Protein AF-A0A9N9H9Y6-F1 (afdb_monomer_lite)

Secondary structure (DSSP, 8-state):
-HHHHHHHHHHHHHHHHHHHHHHHHHHHHHHHHHHHHHHH-S---HHHHHHHHHSHHHHHHHHHHHHTS-TTTTTT-HHHHHHHHHHHHHHHHHHHHHHHHHHTT----IIIIIIIHHHHHHHHHS--------

Structure (mmCIF, N/CA/C/O backbone):
data_AF-A0A9N9H9Y6-F1
#
_entry.id   AF-A0A9N9H9Y6-F1
#
loop_
_atom_site.group_PDB
_atom_site.id
_atom_site.type_symbol
_atom_site.label_atom_id
_atom_site.label_alt_id
_atom_site.label_comp_id
_atom_site.label_asym_id
_atom_site.label_entity_id
_atom_site.label_seq_id
_atom_site.pdbx_PDB_ins_code
_atom_site.Cartn_x
_atom_site.Cartn_y
_atom_site.Cartn_z
_atom_site.occupancy
_atom_site.B_iso_or_equiv
_atom_site.auth_seq_id
_atom_site.auth_comp_id
_atom_site.auth_asym_id
_atom_site.auth_atom_id
_atom_site.pdbx_PDB_model_num
ATOM 1 N N . MET A 1 1 ? 25.150 18.036 -30.790 1.00 57.53 1 MET A N 1
ATOM 2 C CA . MET A 1 1 ? 24.977 17.945 -29.322 1.00 57.53 1 MET A CA 1
ATOM 3 C C . MET A 1 1 ? 23.570 18.340 -28.862 1.00 57.53 1 MET A C 1
ATOM 5 O O . MET A 1 1 ? 23.085 17.731 -27.918 1.00 57.53 1 MET A O 1
ATOM 9 N N . ASP A 1 2 ? 22.864 19.251 -29.545 1.00 61.94 2 ASP A N 1
ATOM 10 C CA . ASP A 1 2 ? 21.531 19.717 -29.104 1.00 61.94 2 ASP A CA 1
ATOM 11 C C . ASP A 1 2 ? 20.375 18.704 -29.209 1.00 61.94 2 ASP A C 1
ATOM 13 O O . ASP A 1 2 ? 19.453 18.766 -28.397 1.00 61.94 2 ASP A O 1
ATOM 17 N N . SER A 1 3 ? 20.398 17.757 -30.160 1.00 62.88 3 SER A N 1
ATOM 18 C CA . SER A 1 3 ? 19.321 16.746 -30.287 1.00 62.88 3 SER A CA 1
ATOM 19 C C . SER A 1 3 ? 19.312 15.770 -29.110 1.00 62.88 3 SER A C 1
ATOM 21 O O . SER A 1 3 ? 18.273 15.547 -28.498 1.00 62.88 3 SER A O 1
ATOM 23 N N . VAL A 1 4 ? 20.494 15.276 -28.723 1.00 65.62 4 VAL A N 1
ATOM 24 C CA . VAL A 1 4 ? 20.664 14.325 -27.611 1.00 65.62 4 VAL A CA 1
ATOM 25 C C . VAL A 1 4 ? 20.224 14.947 -26.281 1.00 65.62 4 VAL A C 1
ATOM 27 O O . VAL A 1 4 ? 19.560 14.298 -25.481 1.00 65.62 4 VAL A O 1
ATOM 30 N N . SER A 1 5 ? 20.517 16.23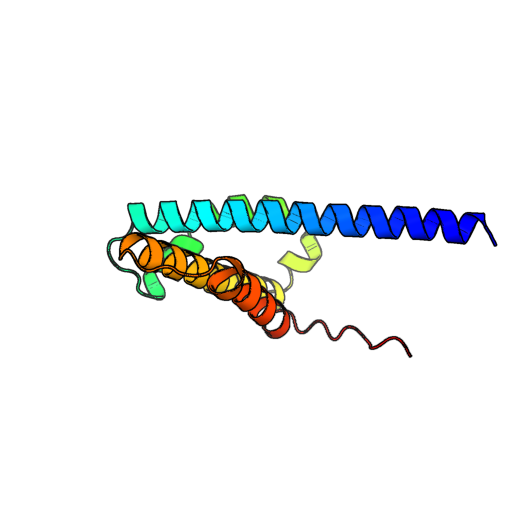5 -26.066 1.00 76.38 5 SER A N 1
ATOM 31 C CA . SER A 1 5 ? 20.074 16.970 -24.873 1.00 76.38 5 SER A CA 1
ATOM 32 C C . SER A 1 5 ? 18.548 17.152 -24.823 1.00 76.38 5 SER A C 1
ATOM 34 O O . SER A 1 5 ? 17.942 17.035 -23.757 1.00 76.38 5 SER A O 1
ATOM 36 N N . LYS A 1 6 ? 17.894 17.392 -25.969 1.00 79.75 6 LYS A N 1
ATOM 37 C CA . LYS A 1 6 ? 16.426 17.497 -26.054 1.00 79.75 6 LYS A CA 1
ATOM 38 C C . LYS A 1 6 ? 15.739 16.151 -25.842 1.00 79.75 6 LYS A C 1
ATOM 40 O O . LYS A 1 6 ? 14.795 16.078 -25.061 1.00 79.75 6 LYS A O 1
ATOM 45 N N . GLU A 1 7 ? 16.226 15.096 -26.487 1.00 79.38 7 GLU A N 1
ATOM 46 C CA . GLU A 1 7 ? 15.707 13.735 -26.311 1.00 79.38 7 GLU A CA 1
ATOM 47 C C . GLU A 1 7 ? 15.846 13.270 -24.861 1.00 79.38 7 GLU A C 1
ATOM 49 O O . GLU A 1 7 ? 14.880 12.771 -24.287 1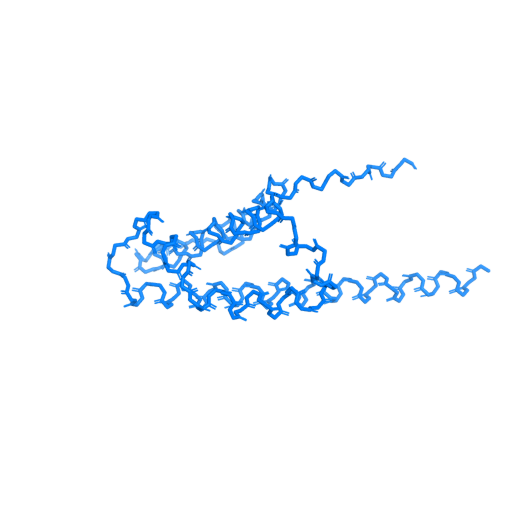.00 79.38 7 GLU A O 1
ATOM 54 N N . PHE A 1 8 ? 16.995 13.526 -24.227 1.00 81.12 8 PHE A N 1
ATOM 55 C CA . PHE A 1 8 ? 17.197 13.213 -22.816 1.00 81.12 8 PHE A CA 1
ATOM 56 C C . PHE A 1 8 ? 16.213 13.957 -21.905 1.00 81.12 8 PHE A C 1
ATOM 58 O O . PHE A 1 8 ? 15.603 13.339 -21.038 1.00 81.12 8 PHE A O 1
ATOM 65 N N . LYS A 1 9 ? 15.992 15.262 -22.120 1.00 82.00 9 LYS A N 1
ATOM 66 C CA . LYS A 1 9 ? 15.009 16.043 -21.344 1.00 82.00 9 LYS A CA 1
ATOM 67 C C . LYS A 1 9 ? 13.587 15.507 -21.500 1.00 82.00 9 LYS A C 1
ATOM 69 O O . LYS A 1 9 ? 12.871 15.399 -20.509 1.00 82.00 9 LYS A O 1
ATOM 74 N N . ILE A 1 10 ? 13.193 15.135 -22.719 1.00 86.50 10 ILE A N 1
ATOM 75 C CA . ILE A 1 10 ? 11.876 14.543 -22.990 1.00 86.50 10 ILE A CA 1
ATOM 76 C C . ILE A 1 10 ? 11.738 13.192 -22.281 1.00 86.50 10 ILE A C 1
ATOM 78 O O . ILE A 1 10 ? 10.702 12.921 -21.681 1.00 86.50 10 ILE A O 1
ATOM 82 N N . LEU A 1 11 ? 12.767 12.343 -22.333 1.00 79.31 11 LEU A N 1
ATOM 83 C CA . LEU A 1 11 ? 12.763 11.047 -21.651 1.00 79.31 11 LEU A CA 1
ATOM 84 C C . LEU A 1 11 ? 12.716 11.205 -20.130 1.00 79.31 11 LEU A C 1
ATOM 86 O O . LEU A 1 11 ? 11.939 10.517 -19.477 1.00 79.31 11 LEU A O 1
ATOM 90 N N . TYR A 1 12 ? 13.495 12.136 -19.580 1.00 74.62 12 TYR A N 1
ATOM 91 C CA . TYR A 1 12 ? 13.492 12.461 -18.157 1.00 74.62 12 TYR A CA 1
ATOM 92 C C . TYR A 1 12 ? 12.113 12.936 -17.690 1.00 74.62 12 TYR A C 1
ATOM 94 O O . TYR A 1 12 ? 11.584 12.416 -16.711 1.00 74.62 12 TYR A O 1
ATOM 102 N N . GLN A 1 13 ? 11.496 13.865 -18.425 1.00 80.31 13 GLN A N 1
ATOM 103 C CA . GLN A 1 13 ? 10.162 14.361 -18.098 1.00 80.31 13 GLN A CA 1
ATOM 104 C C . GLN A 1 13 ? 9.110 13.247 -18.173 1.00 80.31 13 GLN A C 1
ATOM 106 O O . GLN A 1 13 ? 8.334 13.078 -17.238 1.00 80.31 13 GLN A O 1
ATOM 111 N N . LYS A 1 14 ? 9.132 12.428 -19.231 1.00 77.81 14 LYS A N 1
ATOM 112 C CA . LYS A 1 14 ? 8.227 11.275 -19.361 1.00 77.81 14 LYS A CA 1
ATOM 113 C C . LYS A 1 14 ? 8.409 10.259 -18.235 1.00 77.81 14 LYS A C 1
ATOM 115 O O . LYS A 1 14 ? 7.426 9.698 -17.762 1.00 77.81 14 LYS A O 1
ATOM 120 N N . ALA A 1 15 ? 9.648 10.009 -17.811 1.00 70.12 15 ALA A N 1
ATOM 121 C CA . ALA A 1 15 ? 9.928 9.122 -16.689 1.00 70.12 15 ALA A CA 1
ATOM 122 C C . ALA A 1 15 ? 9.357 9.692 -15.384 1.00 70.12 15 ALA A C 1
ATOM 124 O O . ALA A 1 15 ? 8.688 8.966 -14.655 1.00 70.12 15 ALA A O 1
ATOM 125 N N . HIS A 1 16 ? 9.553 10.988 -15.126 1.00 73.56 16 HIS A N 1
ATOM 126 C CA . HIS A 1 16 ? 8.962 11.673 -13.976 1.00 73.56 16 HIS A CA 1
ATOM 127 C C . HIS A 1 16 ? 7.434 11.584 -13.971 1.00 73.56 16 HIS A C 1
ATOM 129 O O . HIS A 1 16 ? 6.859 11.096 -13.004 1.00 73.56 16 HIS A O 1
ATOM 135 N N . GLU A 1 17 ? 6.786 11.951 -15.078 1.00 76.31 17 GLU A N 1
ATOM 136 C CA . GLU A 1 17 ? 5.329 11.866 -15.220 1.00 76.31 17 GLU A CA 1
ATOM 137 C C . GLU A 1 17 ? 4.819 10.434 -15.004 1.00 76.31 17 GLU A C 1
ATOM 139 O O . GLU A 1 17 ? 3.775 10.222 -14.387 1.00 76.31 17 GLU A O 1
ATOM 144 N N . TYR A 1 18 ? 5.554 9.427 -15.481 1.00 76.81 18 TYR A N 1
ATOM 145 C CA . TYR A 1 18 ? 5.212 8.028 -15.247 1.00 76.81 18 TYR A CA 1
ATOM 146 C C . TYR A 1 18 ? 5.270 7.659 -13.758 1.00 76.81 18 TYR A C 1
ATOM 148 O O . TYR A 1 18 ? 4.324 7.057 -13.244 1.00 76.81 18 TYR A O 1
ATOM 156 N N . PHE A 1 19 ? 6.346 8.029 -13.055 1.00 74.56 19 PHE A N 1
ATOM 157 C CA . PHE A 1 19 ? 6.489 7.747 -11.624 1.00 74.56 19 PHE A CA 1
ATOM 158 C C . PHE A 1 19 ? 5.453 8.491 -10.779 1.00 74.56 19 PHE A C 1
ATOM 160 O O . PHE A 1 19 ? 4.859 7.879 -9.891 1.00 74.56 19 PHE A O 1
ATOM 167 N N . ASP A 1 20 ? 5.168 9.755 -11.091 1.00 77.19 20 ASP A N 1
ATOM 168 C CA . ASP A 1 20 ? 4.156 10.547 -10.387 1.00 77.19 20 ASP A CA 1
ATOM 169 C C . ASP A 1 20 ? 2.758 9.931 -10.559 1.00 77.19 20 ASP A C 1
ATOM 171 O O . ASP A 1 20 ? 2.019 9.748 -9.587 1.00 77.19 20 ASP A O 1
ATOM 175 N N . ASN A 1 21 ? 2.411 9.520 -11.784 1.00 80.50 21 ASN A N 1
ATOM 176 C CA . ASN A 1 21 ? 1.146 8.839 -12.069 1.00 80.50 21 ASN A CA 1
ATOM 177 C C . ASN A 1 21 ? 1.045 7.484 -11.359 1.00 80.50 21 ASN A C 1
ATOM 179 O O . ASN A 1 21 ? -0.015 7.134 -10.826 1.00 80.50 21 ASN A O 1
ATOM 183 N N . PHE A 1 22 ? 2.141 6.723 -11.327 1.00 79.25 22 PHE A N 1
ATOM 184 C CA . PHE A 1 22 ? 2.208 5.469 -10.586 1.00 79.25 22 PHE A CA 1
ATOM 185 C C . PHE A 1 22 ? 1.982 5.707 -9.090 1.00 79.25 22 PHE A C 1
ATOM 187 O O . PHE A 1 22 ? 1.109 5.069 -8.501 1.00 79.25 22 PHE A O 1
ATOM 194 N N . GLN A 1 23 ? 2.702 6.658 -8.490 1.00 80.44 23 GLN A N 1
ATOM 195 C CA . GLN A 1 23 ? 2.596 6.977 -7.068 1.00 80.44 23 GLN A CA 1
ATOM 196 C C . GLN A 1 23 ? 1.185 7.448 -6.702 1.00 80.44 23 GLN A C 1
ATOM 198 O O . GLN A 1 23 ? 0.615 6.992 -5.709 1.00 80.44 23 GLN A O 1
ATOM 203 N N . TYR A 1 24 ? 0.591 8.322 -7.518 1.00 84.31 24 TYR A N 1
ATOM 204 C CA . TYR A 1 24 ? -0.785 8.776 -7.336 1.00 84.31 24 TYR A CA 1
ATOM 205 C C . TYR A 1 24 ? -1.775 7.604 -7.344 1.00 84.31 24 TYR A C 1
ATOM 207 O O . TYR A 1 24 ? -2.602 7.472 -6.437 1.00 84.31 24 TYR A O 1
ATOM 215 N N . THR A 1 25 ? -1.670 6.728 -8.346 1.00 83.31 25 THR A N 1
ATOM 216 C CA . THR A 1 25 ? -2.582 5.586 -8.501 1.00 83.31 25 THR A CA 1
ATOM 217 C C . THR A 1 25 ? -2.409 4.588 -7.356 1.00 83.31 25 THR A C 1
ATOM 219 O O . THR A 1 25 ? -3.401 4.176 -6.753 1.00 83.31 25 THR A O 1
ATOM 222 N N . PHE A 1 26 ? -1.162 4.283 -6.986 1.00 83.75 26 PHE A N 1
ATOM 223 C CA . PHE A 1 26 ? -0.833 3.406 -5.866 1.00 83.75 26 PHE A CA 1
ATOM 224 C C . PHE A 1 26 ? -1.436 3.916 -4.554 1.00 83.75 26 PHE A C 1
ATOM 226 O O . PHE A 1 26 ? -2.141 3.179 -3.866 1.00 83.75 26 PHE A O 1
ATOM 233 N N . ASN A 1 27 ? -1.229 5.196 -4.230 1.00 86.06 27 ASN A N 1
ATOM 234 C CA . ASN A 1 27 ? -1.746 5.798 -3.001 1.00 86.06 27 ASN A CA 1
ATOM 235 C C . ASN A 1 27 ? -3.282 5.777 -2.945 1.00 86.06 27 ASN A C 1
ATOM 237 O O . ASN A 1 27 ? -3.883 5.470 -1.908 1.00 86.06 27 ASN A O 1
ATOM 241 N N . LYS A 1 28 ? -3.938 6.048 -4.080 1.00 87.75 28 LYS A N 1
ATOM 242 C CA . LYS A 1 28 ? -5.398 5.966 -4.207 1.00 87.75 28 LYS A CA 1
ATOM 243 C C . LYS A 1 28 ? -5.907 4.541 -3.982 1.00 87.75 28 LYS A C 1
ATOM 245 O O . LYS A 1 28 ? -6.908 4.337 -3.286 1.00 87.75 28 LYS A O 1
ATOM 250 N N . ASP A 1 29 ? -5.227 3.553 -4.555 1.00 85.44 29 ASP A N 1
ATOM 251 C CA . ASP A 1 29 ? -5.583 2.150 -4.384 1.00 85.44 29 ASP A CA 1
ATOM 252 C C . ASP A 1 29 ? -5.379 1.673 -2.948 1.00 85.44 29 ASP A C 1
ATOM 254 O O . ASP A 1 29 ? -6.274 1.012 -2.422 1.00 85.44 29 ASP A O 1
ATOM 258 N N . MET A 1 30 ? -4.276 2.056 -2.301 1.00 86.94 30 MET A N 1
ATOM 259 C CA . MET A 1 30 ? -4.016 1.728 -0.897 1.00 86.94 30 MET A CA 1
ATOM 260 C C . MET A 1 30 ? -5.053 2.339 0.038 1.00 86.94 30 MET A C 1
ATOM 262 O O . MET A 1 30 ? -5.591 1.643 0.892 1.00 86.94 30 MET A O 1
ATOM 266 N N . THR A 1 31 ? -5.426 3.600 -0.185 1.00 89.31 31 THR A N 1
ATOM 267 C CA . THR A 1 31 ? -6.513 4.242 0.570 1.00 89.31 31 THR A CA 1
ATOM 268 C C . THR A 1 31 ? -7.829 3.475 0.418 1.00 89.31 31 THR A C 1
ATOM 270 O O . THR A 1 31 ? -8.568 3.297 1.384 1.00 89.31 31 THR A O 1
ATOM 273 N N . THR A 1 32 ? -8.137 3.017 -0.799 1.00 87.69 32 THR A N 1
ATOM 274 C CA . THR A 1 32 ? -9.355 2.238 -1.070 1.00 87.69 32 THR A CA 1
ATOM 275 C C . THR A 1 32 ? -9.314 0.891 -0.350 1.00 87.69 32 THR A C 1
ATOM 277 O O . THR A 1 32 ? -10.276 0.526 0.315 1.00 87.69 32 THR A O 1
ATOM 280 N N . LEU A 1 33 ? -8.185 0.182 -0.432 1.00 85.31 33 LEU A N 1
ATOM 281 C CA . LEU A 1 33 ? -7.991 -1.104 0.239 1.00 85.31 33 LEU A CA 1
ATOM 282 C C . LEU A 1 33 ? -8.075 -0.978 1.760 1.00 85.31 33 LEU A C 1
ATOM 284 O O . LEU A 1 33 ? -8.700 -1.818 2.394 1.00 85.31 33 LEU A O 1
ATOM 288 N N . ALA A 1 34 ? -7.497 0.074 2.338 1.00 87.62 34 ALA A N 1
ATOM 289 C CA . ALA A 1 34 ? -7.549 0.314 3.776 1.00 87.62 34 ALA A CA 1
ATOM 290 C C . ALA A 1 34 ? -8.986 0.564 4.253 1.00 87.62 34 ALA A C 1
ATOM 292 O O . ALA A 1 34 ? -9.410 0.002 5.259 1.00 87.62 34 ALA A O 1
ATOM 293 N N . LYS A 1 35 ? -9.774 1.338 3.496 1.00 88.50 35 LYS A N 1
ATOM 294 C CA . LYS A 1 35 ? -11.207 1.522 3.776 1.00 88.50 35 LYS A CA 1
ATOM 295 C C . LYS A 1 35 ? -11.978 0.206 3.675 1.00 88.50 35 LYS A C 1
ATOM 297 O O . LYS A 1 35 ? -12.741 -0.113 4.580 1.00 88.50 35 LYS A O 1
ATOM 302 N N . ASP A 1 36 ? -11.757 -0.566 2.611 1.00 85.94 36 ASP A N 1
ATOM 303 C CA . ASP A 1 36 ? -12.403 -1.871 2.429 1.00 85.94 36 ASP A CA 1
ATOM 304 C C . ASP A 1 36 ? -12.043 -2.846 3.561 1.00 85.94 36 ASP A C 1
ATOM 306 O O . ASP A 1 36 ? -12.905 -3.595 4.024 1.00 85.94 36 ASP A O 1
ATOM 310 N N . PHE A 1 37 ? -10.786 -2.828 4.017 1.00 84.25 37 PHE A N 1
ATOM 311 C CA . PHE A 1 37 ? -10.308 -3.631 5.139 1.00 84.25 37 PHE A CA 1
ATOM 312 C C . PHE A 1 37 ? -11.037 -3.264 6.433 1.00 84.25 37 PHE A C 1
ATOM 314 O O . PHE A 1 37 ? -11.591 -4.155 7.076 1.00 84.25 37 PHE A O 1
ATOM 321 N N . LEU A 1 38 ? -11.103 -1.968 6.758 1.00 85.62 38 LEU A N 1
ATOM 322 C CA . LEU A 1 38 ? -11.774 -1.445 7.954 1.00 85.62 38 LEU A CA 1
ATOM 323 C C . LEU A 1 38 ? -13.283 -1.725 7.972 1.00 85.62 38 LEU A C 1
ATOM 325 O O . LEU A 1 38 ? -13.863 -1.900 9.037 1.00 85.62 38 LEU A O 1
ATOM 329 N N . VAL A 1 39 ? -13.934 -1.781 6.807 1.00 84.69 39 VAL A N 1
ATOM 330 C CA . VAL A 1 39 ? -15.363 -2.131 6.712 1.00 84.69 39 VAL A CA 1
ATOM 331 C C . VAL A 1 39 ? -15.598 -3.624 6.952 1.00 84.69 39 VAL A C 1
ATOM 333 O O . VAL A 1 39 ? -16.624 -4.004 7.513 1.00 84.69 39 VAL A O 1
ATOM 336 N N . LYS A 1 40 ? -14.684 -4.483 6.491 1.00 80.06 40 LYS A N 1
ATOM 337 C CA . LYS A 1 40 ? -14.868 -5.944 6.484 1.00 80.06 40 LYS A CA 1
ATOM 338 C C . LYS A 1 40 ? -14.320 -6.649 7.719 1.00 80.06 40 LYS A C 1
ATOM 340 O O . LYS A 1 40 ? -14.724 -7.778 7.977 1.00 80.06 40 LYS A O 1
ATOM 345 N N . ASN A 1 41 ? -13.410 -6.016 8.454 1.00 77.19 41 ASN A N 1
ATOM 346 C CA . ASN A 1 41 ? -12.710 -6.633 9.574 1.00 77.19 41 ASN A CA 1
ATOM 347 C C . ASN A 1 41 ? -12.855 -5.770 10.826 1.00 77.19 41 ASN A C 1
ATOM 349 O O . ASN A 1 41 ? -12.551 -4.581 10.807 1.00 77.19 41 ASN A O 1
ATOM 353 N N . CYS A 1 42 ? -13.287 -6.387 11.926 1.00 66.25 42 CYS A N 1
ATOM 354 C CA . CYS A 1 42 ? -13.326 -5.738 13.239 1.00 66.25 42 CYS A CA 1
ATOM 355 C C . CYS A 1 42 ? -11.997 -5.860 14.002 1.00 66.25 42 CYS A C 1
ATOM 357 O O . CYS A 1 42 ? -11.793 -5.138 14.972 1.00 66.25 42 CYS A O 1
ATOM 359 N N . ASP A 1 43 ? -11.111 -6.768 13.579 1.00 75.06 43 ASP A N 1
ATOM 360 C CA . ASP A 1 43 ? -9.798 -7.002 14.183 1.00 75.06 43 ASP A CA 1
ATOM 361 C C . ASP A 1 43 ? -8.681 -6.636 13.195 1.00 75.06 43 ASP A C 1
ATOM 363 O O . ASP A 1 43 ? -8.645 -7.117 12.060 1.00 75.06 43 ASP A O 1
ATOM 367 N N . LEU A 1 44 ? -7.771 -5.783 13.662 1.00 74.00 44 LEU A N 1
ATOM 368 C CA . LEU A 1 44 ? -6.672 -5.185 12.907 1.00 74.00 44 LEU A CA 1
ATOM 369 C C . LEU A 1 44 ? -5.363 -5.976 13.041 1.00 74.00 44 LEU A C 1
ATOM 371 O O . LEU A 1 44 ? -4.296 -5.447 12.740 1.00 74.00 44 LEU A O 1
ATOM 375 N N . SER A 1 45 ? -5.424 -7.216 13.528 1.00 78.94 45 SER A N 1
ATOM 376 C CA . SER A 1 45 ? -4.247 -8.067 13.672 1.00 78.94 45 SER A CA 1
ATOM 377 C C . SER A 1 45 ? -3.501 -8.273 12.347 1.00 78.94 45 SER A C 1
ATOM 379 O O . SER A 1 45 ? -4.097 -8.351 11.268 1.00 78.94 45 SER A O 1
ATOM 381 N N . ASP A 1 46 ? -2.175 -8.419 12.441 1.00 73.56 46 ASP A N 1
ATOM 382 C CA . ASP A 1 46 ? -1.295 -8.656 11.289 1.00 73.56 46 ASP A CA 1
ATOM 383 C C . ASP A 1 46 ? -1.772 -9.835 10.430 1.00 73.56 46 ASP A C 1
ATOM 385 O O . ASP A 1 46 ? -1.774 -9.748 9.204 1.00 73.56 46 ASP A O 1
ATOM 389 N N . ASN A 1 47 ? -2.267 -10.903 11.063 1.00 81.06 47 ASN A N 1
ATOM 390 C CA . ASN A 1 47 ? -2.811 -12.071 10.370 1.00 81.06 47 ASN A CA 1
ATOM 391 C C . ASN A 1 47 ? -4.039 -11.732 9.510 1.00 81.06 47 ASN A C 1
ATOM 393 O O . ASN A 1 47 ? -4.153 -12.244 8.397 1.00 81.06 47 ASN A O 1
ATOM 397 N N . ASN A 1 48 ? -4.945 -10.869 9.981 1.00 80.44 48 ASN A N 1
ATOM 398 C CA . ASN A 1 48 ? -6.123 -10.473 9.203 1.00 80.44 48 ASN A CA 1
ATOM 399 C C . ASN A 1 48 ? -5.737 -9.569 8.033 1.00 80.44 48 ASN A C 1
ATOM 401 O O . ASN A 1 48 ? -6.296 -9.697 6.944 1.00 80.44 48 ASN A O 1
ATOM 405 N N . ILE A 1 49 ? -4.758 -8.682 8.234 1.00 76.69 49 ILE A N 1
ATOM 406 C CA . ILE A 1 49 ? -4.205 -7.844 7.164 1.00 76.69 49 ILE A CA 1
ATOM 407 C C . ILE A 1 49 ? -3.548 -8.729 6.101 1.00 76.69 49 ILE A C 1
ATOM 409 O O . ILE A 1 49 ? -3.827 -8.580 4.911 1.00 76.69 49 ILE A O 1
ATOM 413 N N . GLU A 1 50 ? -2.726 -9.695 6.512 1.00 76.44 50 GLU A N 1
ATOM 414 C CA . GLU A 1 50 ? -2.095 -10.647 5.600 1.00 76.44 50 GLU A CA 1
ATOM 415 C C . GLU A 1 50 ? -3.116 -11.506 4.852 1.00 76.44 50 GLU A C 1
ATOM 417 O O . GLU A 1 50 ? -2.955 -11.705 3.650 1.00 76.44 50 GLU A O 1
ATOM 422 N N . GLN A 1 51 ? -4.180 -11.979 5.509 1.00 78.81 51 GLN A N 1
ATOM 423 C CA . GLN A 1 51 ? -5.256 -12.734 4.859 1.00 78.81 51 GLN A CA 1
ATOM 424 C C . GLN A 1 51 ? -6.047 -11.877 3.865 1.00 78.81 51 GLN A C 1
ATOM 426 O O . GLN A 1 51 ? -6.258 -12.297 2.728 1.00 78.81 51 GLN A O 1
ATOM 431 N N . PHE A 1 52 ? -6.403 -10.647 4.240 1.00 79.25 52 PHE A N 1
ATOM 432 C CA . PHE A 1 52 ? -7.086 -9.704 3.353 1.00 79.25 52 PHE A CA 1
ATOM 433 C C . PHE A 1 52 ? -6.250 -9.370 2.109 1.00 79.25 52 PHE A C 1
ATOM 435 O O . PHE A 1 52 ? -6.780 -9.230 1.005 1.00 79.25 52 PHE A O 1
ATOM 442 N N . ILE A 1 53 ? -4.927 -9.278 2.269 1.00 71.88 53 ILE A N 1
ATOM 443 C CA . ILE A 1 53 ? -3.988 -9.127 1.153 1.00 71.88 53 ILE A CA 1
ATOM 444 C C . ILE A 1 53 ? -3.810 -10.447 0.399 1.00 71.88 53 ILE A C 1
ATOM 446 O O . ILE A 1 53 ? -3.609 -10.438 -0.809 1.00 71.88 53 ILE A O 1
ATOM 450 N N . ALA A 1 54 ? -3.862 -11.603 1.052 1.00 66.81 54 ALA A N 1
ATOM 451 C CA . ALA A 1 54 ? -3.742 -12.891 0.376 1.00 66.81 54 ALA A CA 1
ATOM 452 C C . ALA A 1 54 ? -4.945 -13.185 -0.541 1.00 66.81 54 ALA A C 1
ATOM 454 O O . ALA A 1 54 ? -4.784 -13.892 -1.544 1.00 66.81 54 ALA A O 1
ATOM 455 N N . ASP A 1 55 ? -6.112 -12.610 -0.244 1.00 69.50 55 ASP A N 1
ATOM 456 C CA . ASP A 1 55 ? -7.321 -12.720 -1.056 1.00 69.50 55 ASP A CA 1
ATOM 457 C C . ASP A 1 55 ? -7.170 -12.136 -2.478 1.00 69.50 55 ASP A C 1
ATOM 459 O O . ASP A 1 55 ? -6.288 -11.338 -2.808 1.00 69.50 55 ASP A O 1
ATOM 463 N N . LYS A 1 56 ? -8.086 -12.522 -3.381 1.00 59.00 56 LYS A N 1
ATOM 464 C CA . LYS A 1 56 ? -8.014 -12.184 -4.820 1.00 59.00 56 LYS A CA 1
ATOM 465 C C . LYS A 1 56 ? -8.019 -10.683 -5.142 1.00 59.00 56 LYS A C 1
ATOM 467 O O . LYS A 1 56 ? -7.604 -10.309 -6.241 1.00 59.00 56 LYS A O 1
ATOM 472 N N . VAL A 1 57 ? -8.475 -9.827 -4.224 1.00 58.41 57 VAL A N 1
ATOM 473 C CA . VAL A 1 57 ? -8.550 -8.365 -4.419 1.00 58.41 57 VAL A CA 1
ATOM 474 C C . VAL A 1 57 ? -7.161 -7.784 -4.709 1.00 58.41 57 VAL A C 1
ATOM 476 O O . VAL A 1 57 ? -6.990 -6.972 -5.621 1.00 58.41 57 VAL A O 1
ATOM 479 N N . TRP A 1 58 ? -6.157 -8.277 -3.989 1.00 66.75 58 TRP A N 1
ATOM 480 C CA . TRP A 1 58 ? -4.760 -7.890 -4.119 1.00 66.75 58 TRP A CA 1
ATOM 481 C C . TRP A 1 58 ? -4.131 -8.328 -5.444 1.00 66.75 58 TRP A C 1
ATOM 483 O O . TRP A 1 58 ? -3.551 -7.507 -6.154 1.00 66.75 58 TRP A O 1
ATOM 493 N N . GLN A 1 59 ? -4.291 -9.602 -5.825 1.00 62.34 59 GLN A N 1
ATOM 494 C CA . GLN A 1 59 ? -3.754 -10.111 -7.092 1.00 62.34 59 GLN A CA 1
ATOM 495 C C . GLN A 1 59 ? -4.307 -9.335 -8.293 1.00 62.34 59 GLN A C 1
ATOM 497 O O . GLN A 1 59 ? -3.557 -9.022 -9.217 1.00 62.34 59 GLN A O 1
ATOM 502 N N . LEU A 1 60 ? -5.596 -8.983 -8.269 1.00 64.94 60 LEU A N 1
ATOM 503 C CA . LEU A 1 60 ? -6.242 -8.218 -9.336 1.00 64.94 60 LEU A CA 1
ATOM 504 C C . LEU A 1 60 ? -5.700 -6.792 -9.448 1.00 64.94 60 LEU A C 1
ATOM 506 O O . LEU A 1 60 ? -5.404 -6.351 -10.555 1.00 64.94 60 LEU A O 1
ATOM 510 N N . LYS A 1 61 ? -5.537 -6.066 -8.337 1.00 67.50 61 LYS A N 1
ATOM 511 C CA . LYS A 1 61 ? -4.996 -4.699 -8.389 1.00 67.50 61 LYS A CA 1
ATOM 512 C C . LYS A 1 61 ? -3.508 -4.683 -8.727 1.00 67.50 61 LYS A C 1
ATOM 514 O O . LYS A 1 61 ? -3.097 -3.903 -9.577 1.00 67.50 61 LYS A O 1
ATOM 519 N N . LEU A 1 62 ? -2.720 -5.586 -8.147 1.00 63.91 62 LEU A N 1
ATOM 520 C CA . LEU A 1 62 ? -1.282 -5.656 -8.392 1.00 63.91 62 LEU A CA 1
ATOM 521 C C . LEU A 1 62 ? -0.926 -6.143 -9.797 1.00 63.91 62 LEU A C 1
ATOM 523 O O . LEU A 1 62 ? 0.034 -5.649 -10.382 1.00 63.91 62 LEU A O 1
ATOM 527 N N . SER A 1 63 ? -1.702 -7.079 -10.357 1.00 62.28 63 SER A N 1
ATOM 528 C CA . SER A 1 63 ? -1.505 -7.519 -11.744 1.00 62.28 63 SER A CA 1
ATOM 529 C C . SER A 1 63 ? -1.525 -6.340 -12.716 1.00 62.28 63 SER A C 1
ATOM 531 O O . SER A 1 63 ? -0.663 -6.281 -13.577 1.00 62.28 63 SER A O 1
ATOM 533 N N . LYS A 1 64 ? -2.369 -5.322 -12.494 1.00 66.00 64 LYS A N 1
ATOM 534 C CA . LYS A 1 64 ? -2.389 -4.102 -13.321 1.00 66.00 64 LYS A CA 1
ATOM 535 C C . LYS A 1 64 ? -1.070 -3.328 -13.284 1.00 66.00 64 LYS A C 1
ATOM 537 O O . LYS A 1 64 ? -0.637 -2.820 -14.312 1.00 66.00 64 LYS A O 1
ATOM 542 N N . TYR A 1 65 ? -0.431 -3.251 -12.118 1.00 62.00 65 TYR A N 1
ATOM 543 C CA . TYR A 1 65 ? 0.867 -2.589 -11.958 1.00 62.00 65 TYR A CA 1
ATOM 544 C C . TYR A 1 65 ? 2.019 -3.424 -12.529 1.00 62.00 65 TYR A C 1
ATOM 546 O O . TYR A 1 65 ? 2.987 -2.873 -13.045 1.00 62.00 65 TYR A O 1
ATOM 554 N N . LEU A 1 66 ? 1.913 -4.752 -12.454 1.00 58.38 66 LEU A N 1
ATOM 555 C CA . LEU A 1 66 ? 2.959 -5.681 -12.880 1.00 58.38 66 LEU A CA 1
ATOM 556 C C . LEU A 1 66 ? 2.894 -6.049 -14.366 1.00 58.38 66 LEU A C 1
ATOM 558 O O . LEU A 1 66 ? 3.940 -6.285 -14.970 1.00 58.38 66 LEU A O 1
ATOM 562 N N . ASP A 1 67 ? 1.706 -6.061 -14.973 1.00 55.94 67 ASP A N 1
ATOM 563 C CA . ASP A 1 67 ? 1.499 -6.346 -16.399 1.00 55.94 67 ASP A CA 1
ATOM 564 C C . ASP A 1 67 ? 2.158 -5.280 -17.289 1.00 55.94 67 ASP A C 1
ATOM 566 O O . ASP A 1 67 ? 2.608 -5.589 -18.392 1.00 55.94 67 ASP A O 1
ATOM 570 N N . ALA A 1 68 ? 2.322 -4.053 -16.779 1.00 54.59 68 ALA A N 1
ATOM 571 C CA . ALA A 1 68 ? 3.086 -2.992 -17.437 1.00 54.59 68 ALA A CA 1
ATOM 572 C C . ALA A 1 68 ? 4.600 -3.293 -17.535 1.00 54.59 68 ALA A C 1
ATOM 574 O O . ALA A 1 68 ? 5.297 -2.715 -18.367 1.00 54.59 68 ALA A O 1
ATOM 575 N N . SER A 1 69 ? 5.126 -4.214 -16.718 1.00 52.00 69 SER A N 1
ATOM 576 C CA . SER A 1 69 ? 6.558 -4.511 -16.605 1.00 52.00 69 SER A CA 1
ATOM 577 C C . SER A 1 69 ? 6.851 -5.973 -16.940 1.00 52.00 69 SER A C 1
ATOM 579 O O . SER A 1 69 ? 6.855 -6.796 -16.040 1.00 52.00 69 SER A O 1
ATOM 581 N N . ASN A 1 70 ? 7.077 -6.309 -18.219 1.00 54.16 70 ASN A N 1
ATOM 582 C CA . ASN A 1 70 ? 7.477 -7.630 -18.763 1.00 54.16 70 ASN A CA 1
ATOM 583 C C . ASN A 1 70 ? 7.505 -8.809 -17.742 1.00 54.16 70 ASN A C 1
ATOM 585 O O . ASN A 1 70 ? 8.548 -9.370 -17.382 1.00 54.16 70 ASN A O 1
ATOM 589 N N . PHE A 1 71 ? 6.312 -9.151 -17.245 1.00 55.34 71 PHE A N 1
ATOM 590 C CA . PHE A 1 71 ? 6.060 -9.720 -15.912 1.00 55.34 71 PHE A CA 1
ATOM 591 C C . PHE A 1 71 ? 6.587 -11.143 -15.716 1.00 55.34 71 PHE A C 1
ATOM 593 O O . PHE A 1 71 ? 6.833 -11.595 -14.594 1.00 55.34 71 PHE A O 1
ATOM 600 N N . SER A 1 72 ? 6.811 -11.859 -16.816 1.00 55.66 72 SER A N 1
ATOM 601 C CA . SER A 1 72 ? 7.196 -13.270 -16.803 1.00 55.66 72 SER A CA 1
ATOM 602 C C . SER A 1 72 ? 8.517 -13.541 -16.076 1.00 55.66 72 SER A C 1
ATOM 604 O O . SER A 1 72 ? 8.685 -14.630 -15.532 1.00 55.66 72 SER A O 1
ATOM 606 N N . LYS A 1 73 ? 9.445 -12.574 -16.029 1.00 58.84 73 LYS A N 1
ATOM 607 C CA . LYS A 1 73 ? 10.713 -12.707 -15.291 1.00 58.84 73 LYS A CA 1
ATOM 608 C C . LYS A 1 73 ? 10.549 -12.412 -13.800 1.00 58.84 73 LYS A C 1
ATOM 610 O O . LYS A 1 73 ? 11.094 -13.146 -12.983 1.00 58.84 73 LYS A O 1
ATOM 615 N N . PHE A 1 74 ? 9.753 -11.403 -13.444 1.00 59.97 74 PHE A N 1
ATOM 616 C CA . PHE A 1 74 ? 9.507 -11.030 -12.048 1.00 59.97 74 PHE A CA 1
ATOM 617 C C . PHE A 1 74 ? 8.721 -12.117 -11.303 1.00 59.97 74 PHE A C 1
ATOM 619 O O . PHE A 1 74 ? 9.090 -12.513 -10.202 1.00 59.97 74 PHE A O 1
ATOM 626 N N . LYS A 1 75 ? 7.691 -12.684 -11.948 1.00 58.59 75 LYS A N 1
ATOM 627 C CA . LYS A 1 75 ? 6.854 -13.760 -11.388 1.00 58.59 75 LYS A CA 1
ATOM 628 C C . LYS A 1 75 ? 7.619 -15.063 -11.120 1.00 58.59 75 LYS A C 1
ATOM 630 O O . LYS A 1 75 ? 7.210 -15.843 -10.269 1.00 58.59 75 LYS A O 1
ATOM 635 N N . LYS A 1 76 ? 8.715 -15.308 -11.848 1.00 63.75 76 LYS A N 1
ATOM 636 C CA . LYS A 1 76 ? 9.585 -16.483 -11.656 1.00 63.75 76 LYS A CA 1
ATOM 637 C C . LYS A 1 76 ? 10.502 -16.346 -10.439 1.00 63.75 76 LYS A C 1
ATOM 639 O O . LYS A 1 76 ? 11.030 -17.347 -9.969 1.00 63.75 76 LYS A O 1
ATOM 644 N N . SER A 1 77 ? 10.678 -15.129 -9.926 1.00 67.50 77 SER A N 1
ATOM 645 C CA . SER A 1 77 ? 11.478 -14.858 -8.738 1.00 67.50 77 SER A CA 1
ATOM 646 C C . SER A 1 77 ? 10.596 -14.873 -7.490 1.00 67.50 77 SER A C 1
ATOM 648 O O . SER A 1 77 ? 9.853 -13.930 -7.206 1.00 67.50 77 SER A O 1
ATOM 650 N N . GLN A 1 78 ? 10.686 -15.956 -6.717 1.00 68.00 78 GLN A N 1
ATOM 651 C CA . GLN A 1 78 ? 9.952 -16.090 -5.457 1.00 68.00 78 GLN A CA 1
ATOM 652 C C . GLN A 1 78 ? 10.357 -15.011 -4.439 1.00 68.00 78 GLN A C 1
ATOM 654 O O . GLN A 1 78 ? 9.508 -14.533 -3.688 1.00 68.00 78 GLN A O 1
ATOM 659 N N . SER A 1 79 ? 11.624 -14.585 -4.443 1.00 70.75 79 SER A N 1
ATOM 660 C CA . SER A 1 79 ? 12.116 -13.509 -3.577 1.00 70.75 79 SER A CA 1
ATOM 661 C C . SER A 1 79 ? 11.515 -12.158 -3.957 1.00 70.75 79 SER A C 1
ATOM 663 O O . SER A 1 79 ? 11.018 -11.456 -3.085 1.00 70.75 79 SER A O 1
ATOM 665 N N . SER A 1 80 ? 11.461 -11.823 -5.248 1.00 70.00 80 SER A N 1
ATOM 666 C CA . SER A 1 80 ? 10.879 -10.561 -5.720 1.00 70.00 80 SER A CA 1
ATOM 667 C C . SER A 1 80 ? 9.379 -10.476 -5.429 1.00 70.00 80 SER A C 1
ATOM 669 O O . SER A 1 80 ? 8.892 -9.442 -4.976 1.00 70.00 80 SER A O 1
ATOM 671 N N . LEU A 1 81 ? 8.649 -11.582 -5.608 1.00 72.69 81 LEU A N 1
ATOM 672 C CA . LEU A 1 81 ? 7.244 -11.671 -5.208 1.00 72.69 81 LEU A CA 1
ATOM 673 C C . LEU A 1 81 ? 7.061 -11.521 -3.693 1.00 72.69 81 LEU A C 1
ATOM 675 O O . LEU A 1 81 ? 6.102 -10.883 -3.264 1.00 72.69 81 LEU A O 1
ATOM 679 N N . LYS A 1 82 ? 7.962 -12.094 -2.88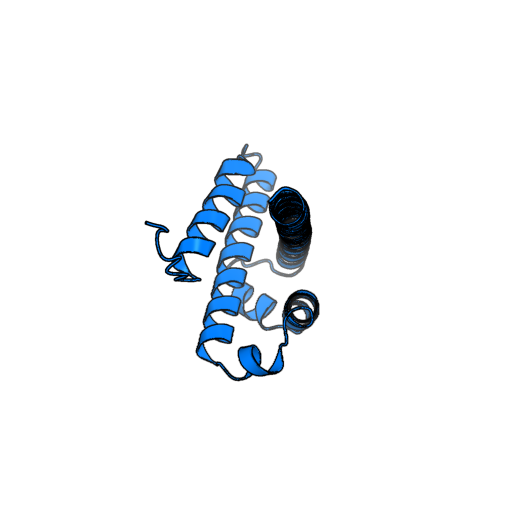7 1.00 76.31 82 LYS A N 1
ATOM 680 C CA . LYS A 1 82 ? 7.933 -11.960 -1.426 1.00 76.31 82 LYS A CA 1
ATOM 681 C C . LYS A 1 82 ? 8.194 -10.516 -0.992 1.00 76.31 82 LYS A C 1
ATOM 683 O O . LYS A 1 82 ? 7.411 -9.997 -0.204 1.00 76.31 82 LYS A O 1
ATOM 688 N N . SER A 1 83 ? 9.220 -9.859 -1.536 1.00 77.06 83 SER A N 1
ATOM 689 C CA . SER A 1 83 ? 9.518 -8.448 -1.249 1.00 77.06 83 SER A CA 1
ATOM 690 C C . SER A 1 83 ? 8.358 -7.540 -1.634 1.00 77.06 83 SER A C 1
ATOM 692 O O . SER A 1 83 ? 7.970 -6.684 -0.848 1.00 77.06 83 SER A O 1
ATOM 694 N N . LEU A 1 84 ? 7.749 -7.761 -2.802 1.00 76.62 84 LEU A N 1
ATOM 695 C CA . LEU A 1 84 ? 6.598 -6.973 -3.223 1.00 76.62 84 LEU A CA 1
ATOM 696 C C . LEU A 1 84 ? 5.401 -7.183 -2.291 1.00 76.62 84 LEU A C 1
ATOM 698 O O . LEU A 1 84 ? 4.836 -6.211 -1.814 1.00 76.62 84 LEU A O 1
ATOM 702 N N . LYS A 1 85 ? 5.039 -8.433 -1.973 1.00 77.06 85 LYS A N 1
ATOM 703 C CA . LYS A 1 85 ? 3.974 -8.703 -0.993 1.00 77.06 85 LYS A CA 1
ATOM 704 C C . LYS A 1 85 ? 4.240 -7.991 0.333 1.00 77.06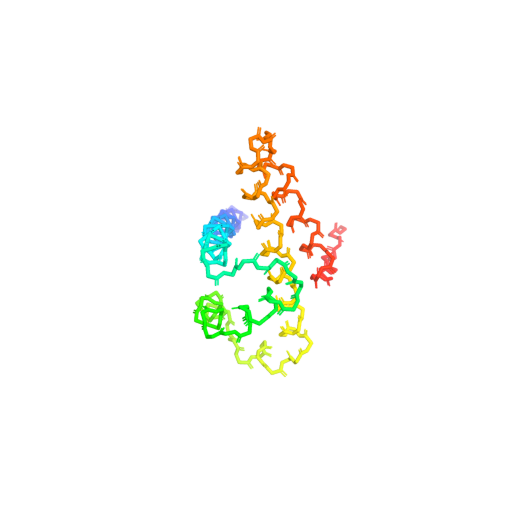 85 LYS A C 1
ATOM 706 O O . LYS A 1 85 ? 3.344 -7.327 0.832 1.00 77.06 85 LYS A O 1
ATOM 711 N N . ASN A 1 86 ? 5.469 -8.071 0.842 1.00 80.50 86 ASN A N 1
ATOM 712 C CA . ASN A 1 86 ? 5.862 -7.412 2.083 1.00 80.50 86 ASN A CA 1
ATOM 713 C C . ASN A 1 86 ? 5.718 -5.885 2.004 1.00 80.50 86 ASN A C 1
ATOM 715 O O . ASN A 1 86 ? 5.134 -5.281 2.895 1.00 80.50 86 ASN A O 1
ATOM 719 N N . PHE A 1 87 ? 6.189 -5.271 0.911 1.00 83.62 87 PHE A N 1
ATOM 720 C CA . PHE A 1 87 ? 6.052 -3.830 0.685 1.00 83.62 87 PHE A CA 1
ATOM 721 C C . PHE A 1 87 ? 4.589 -3.390 0.753 1.00 83.62 87 PHE A C 1
ATOM 723 O O . PHE A 1 87 ? 4.268 -2.370 1.358 1.00 83.62 87 PHE A O 1
ATOM 730 N N . ILE A 1 88 ? 3.680 -4.160 0.157 1.00 81.50 88 ILE A N 1
ATOM 731 C CA . ILE A 1 88 ? 2.266 -3.808 0.189 1.00 81.50 88 ILE A CA 1
ATOM 732 C C . ILE A 1 88 ? 1.637 -4.063 1.545 1.00 81.50 88 ILE A C 1
ATOM 734 O O . ILE A 1 88 ? 0.872 -3.213 1.986 1.00 81.50 88 ILE A O 1
ATOM 738 N N . THR A 1 89 ? 1.948 -5.175 2.205 1.00 82.50 89 THR A N 1
ATOM 739 C CA . THR A 1 89 ? 1.446 -5.436 3.557 1.00 82.50 89 THR A CA 1
ATOM 740 C C . THR A 1 89 ? 1.777 -4.294 4.498 1.00 82.50 89 THR A C 1
ATOM 742 O O . THR A 1 89 ? 0.879 -3.723 5.111 1.00 82.50 89 THR A O 1
ATOM 745 N N . GLU A 1 90 ? 3.036 -3.881 4.521 1.00 87.31 90 GLU A N 1
ATOM 746 C CA . GLU A 1 90 ? 3.482 -2.780 5.366 1.00 87.31 90 GLU A CA 1
ATOM 747 C C . GLU A 1 90 ? 2.921 -1.424 4.901 1.00 87.31 90 GLU A C 1
ATOM 749 O O . GLU A 1 90 ? 2.529 -0.600 5.725 1.00 87.31 90 GLU A O 1
ATOM 754 N N . SER A 1 91 ? 2.764 -1.204 3.589 1.00 88.25 91 SER A N 1
ATOM 755 C CA . SER A 1 91 ? 2.074 -0.008 3.081 1.00 88.25 91 SER A CA 1
ATOM 756 C C . SER A 1 91 ? 0.616 0.044 3.542 1.00 88.25 91 SER A C 1
ATOM 758 O O . SER A 1 91 ? 0.148 1.091 3.978 1.00 88.25 91 SER A O 1
ATOM 760 N N . LEU A 1 92 ? -0.116 -1.070 3.468 1.00 87.50 92 LEU A N 1
ATOM 761 C CA . LEU A 1 92 ? -1.522 -1.123 3.859 1.00 87.50 92 LEU A CA 1
ATOM 762 C C . LEU A 1 92 ? -1.688 -0.844 5.355 1.00 87.50 92 LEU A C 1
ATOM 764 O O . LEU A 1 92 ? -2.582 -0.081 5.714 1.00 87.50 92 LEU A O 1
ATOM 768 N N . LYS A 1 93 ? -0.803 -1.385 6.203 1.00 88.81 93 LYS A N 1
ATOM 769 C CA . LYS A 1 93 ? -0.770 -1.084 7.644 1.00 88.81 93 LYS A CA 1
ATOM 770 C C . LYS A 1 93 ? -0.659 0.415 7.900 1.00 88.81 93 LYS A C 1
ATOM 772 O O . LYS A 1 93 ? -1.490 0.966 8.612 1.00 88.81 93 LYS A O 1
ATOM 777 N N . ILE A 1 94 ? 0.277 1.089 7.227 1.00 92.31 94 ILE A N 1
ATOM 778 C CA . ILE A 1 94 ? 0.457 2.546 7.331 1.00 92.31 94 ILE A CA 1
ATOM 779 C C . ILE A 1 94 ? -0.846 3.298 7.006 1.00 92.31 94 ILE A C 1
ATOM 781 O O . ILE A 1 94 ? -1.240 4.212 7.731 1.00 92.31 94 ILE A O 1
ATOM 785 N N . TYR A 1 95 ? -1.544 2.915 5.932 1.00 92.62 95 TYR A N 1
ATOM 786 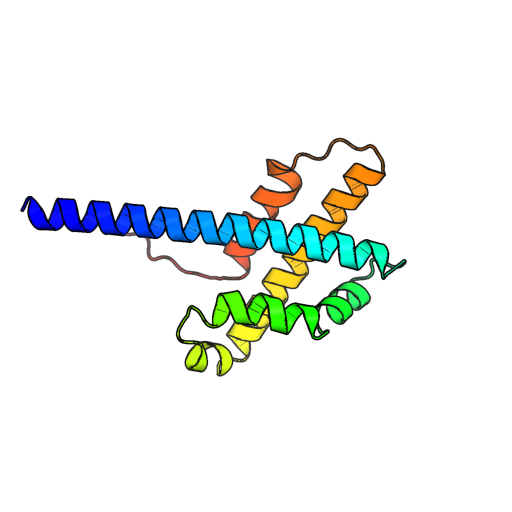C CA . TYR A 1 95 ? -2.816 3.549 5.565 1.00 92.62 95 TYR A CA 1
ATOM 787 C C . TYR A 1 95 ? -3.944 3.247 6.555 1.00 92.62 95 TYR A C 1
ATOM 789 O O . TYR A 1 95 ? -4.761 4.126 6.831 1.00 92.62 95 TYR A O 1
ATOM 797 N N . VAL A 1 96 ? -4.011 2.022 7.075 1.00 89.56 96 VAL A N 1
ATOM 798 C CA . VAL A 1 96 ? -5.003 1.620 8.079 1.00 89.56 96 VAL A CA 1
ATOM 799 C C . VAL A 1 96 ? -4.798 2.412 9.371 1.00 89.56 96 VAL A C 1
ATOM 801 O O . VAL A 1 96 ? -5.750 3.029 9.844 1.00 89.56 96 VAL A O 1
ATOM 804 N N . GLU A 1 97 ? -3.565 2.483 9.880 1.00 90.81 97 GLU A N 1
ATOM 805 C CA . GLU A 1 97 ? -3.195 3.301 11.044 1.00 90.81 97 GLU A CA 1
ATOM 806 C C . GLU A 1 97 ? -3.602 4.765 10.851 1.00 90.81 97 GLU A C 1
ATOM 808 O O . GLU A 1 97 ? -4.274 5.344 11.703 1.00 90.81 97 GLU A O 1
ATOM 813 N N . TYR A 1 98 ? -3.273 5.346 9.694 1.00 93.75 98 TYR A N 1
ATOM 814 C CA . TYR A 1 98 ? -3.625 6.726 9.371 1.00 93.75 98 TYR A CA 1
ATOM 815 C C . TYR A 1 98 ? -5.141 6.978 9.414 1.00 93.75 98 TYR A C 1
ATOM 817 O O . TYR A 1 98 ? -5.599 7.976 9.977 1.00 93.75 98 TYR A O 1
ATOM 825 N N . LEU A 1 99 ? -5.940 6.072 8.840 1.00 90.56 99 LEU A N 1
ATOM 826 C CA . LEU A 1 99 ? -7.400 6.188 8.849 1.00 90.56 99 LEU A CA 1
ATOM 827 C C . LEU A 1 99 ? -7.994 6.007 10.254 1.00 90.56 99 LEU A C 1
ATOM 829 O O . LEU A 1 99 ? -8.975 6.678 10.577 1.00 90.56 99 LEU A O 1
ATOM 833 N N . ILE A 1 100 ? -7.402 5.150 11.090 1.00 88.81 100 ILE A N 1
ATOM 834 C CA . ILE A 1 100 ? -7.803 4.979 12.495 1.00 88.81 100 ILE A CA 1
ATOM 835 C C . ILE A 1 100 ? -7.529 6.255 13.287 1.00 88.81 100 ILE A C 1
ATOM 837 O O . ILE A 1 100 ? -8.424 6.733 13.979 1.00 88.81 100 ILE A O 1
ATOM 841 N N . SER A 1 101 ? -6.346 6.854 13.138 1.00 91.69 101 SER A N 1
ATOM 842 C CA . SER A 1 101 ? -6.018 8.137 13.768 1.00 91.69 101 SER A CA 1
ATOM 843 C C . SER A 1 101 ? -7.020 9.230 13.385 1.00 91.69 101 SER A C 1
ATOM 845 O O . SER A 1 101 ? -7.542 9.923 14.258 1.00 91.69 101 SER A O 1
ATOM 847 N N . ILE A 1 102 ? -7.383 9.341 12.098 1.00 90.69 102 ILE A N 1
ATOM 848 C CA . ILE A 1 102 ? -8.449 10.262 11.660 1.00 90.69 102 ILE A CA 1
ATOM 849 C C . ILE A 1 102 ? -9.775 9.953 12.366 1.00 90.69 102 ILE A C 1
ATOM 851 O O . ILE A 1 102 ? -10.456 10.870 12.829 1.00 90.69 102 ILE A O 1
ATOM 855 N N . HIS A 1 103 ? -10.168 8.679 12.427 1.00 87.94 103 HIS A N 1
ATOM 856 C CA . HIS A 1 103 ? -11.426 8.266 13.051 1.00 87.94 103 HIS A CA 1
ATOM 857 C C . HIS A 1 103 ? -11.471 8.605 14.547 1.00 87.94 103 HIS A C 1
ATOM 859 O O . HIS A 1 103 ? -12.490 9.088 15.039 1.00 87.94 103 HIS A O 1
ATOM 865 N N . ASN A 1 104 ? -10.341 8.448 15.235 1.00 90.38 104 ASN A N 1
ATOM 866 C CA . ASN A 1 104 ? -10.154 8.796 16.642 1.00 90.38 104 ASN A CA 1
ATOM 867 C C . ASN A 1 104 ? -10.060 10.311 16.891 1.00 90.38 104 ASN A C 1
ATOM 869 O O . ASN A 1 104 ? -9.756 10.734 18.003 1.00 90.38 104 ASN A O 1
ATOM 873 N N . GLN A 1 105 ? -10.339 11.136 15.874 1.00 91.00 105 GLN A N 1
ATOM 874 C CA . GLN A 1 105 ? -10.273 12.599 15.926 1.00 91.00 105 GLN A CA 1
ATOM 875 C C . GLN A 1 105 ? -8.869 13.143 16.231 1.00 91.00 105 GLN A C 1
ATOM 877 O O . GLN A 1 105 ? -8.711 14.307 16.614 1.00 91.00 105 GLN A O 1
ATOM 882 N N . GLU A 1 106 ? -7.836 12.329 16.013 1.00 93.38 106 GLU A N 1
ATOM 883 C CA . GLU A 1 106 ? -6.462 12.806 15.971 1.00 93.38 106 GLU A CA 1
ATOM 884 C C . GLU A 1 106 ? -6.250 13.653 14.705 1.00 93.38 106 GLU A C 1
ATOM 886 O O . GLU A 1 106 ? -7.079 13.699 13.789 1.00 93.38 106 GLU A O 1
ATOM 891 N N . LYS A 1 107 ? -5.111 14.346 14.636 1.00 92.44 107 LYS A N 1
ATOM 892 C CA . LYS A 1 107 ? -4.729 15.166 13.478 1.00 92.44 107 LYS A CA 1
ATOM 893 C C . LYS A 1 107 ? -3.448 14.627 12.833 1.00 92.44 107 LYS A C 1
ATOM 895 O O . LYS A 1 107 ? -2.440 15.335 12.853 1.00 92.44 107 LYS A O 1
ATOM 900 N N . PRO A 1 108 ? -3.457 13.391 12.295 1.00 93.31 108 PRO A N 1
ATOM 901 C CA . PRO A 1 108 ? -2.279 12.834 11.648 1.00 93.31 108 PRO A CA 1
ATOM 902 C C . PRO A 1 108 ? -1.941 13.625 10.377 1.00 93.31 108 PRO A C 1
ATOM 904 O O . PRO A 1 108 ? -2.818 14.088 9.639 1.00 93.31 108 PRO A O 1
ATOM 907 N N . SER A 1 109 ? -0.653 13.762 10.096 1.00 94.69 109 SER A N 1
ATOM 908 C CA . SER A 1 109 ? -0.138 14.405 8.894 1.00 94.69 109 SER A CA 1
ATOM 909 C C . SER A 1 109 ? -0.023 13.375 7.782 1.00 94.69 109 SER A C 1
ATOM 911 O O . SER A 1 109 ? 0.815 12.486 7.845 1.00 94.69 109 SER A O 1
ATOM 913 N N . TYR A 1 110 ? -0.789 13.518 6.697 1.00 91.31 110 TYR A N 1
ATOM 914 C CA . TYR A 1 110 ? -0.650 12.613 5.546 1.00 91.31 110 TYR A CA 1
ATOM 915 C C . TYR A 1 110 ? 0.792 12.577 5.004 1.00 91.31 110 TYR A C 1
ATOM 917 O O . TYR A 1 110 ? 1.300 11.533 4.597 1.00 91.31 110 TYR A O 1
ATOM 925 N N . SER A 1 111 ? 1.485 13.718 5.030 1.00 91.50 111 SER A N 1
ATOM 926 C CA . SER A 1 111 ? 2.874 13.796 4.578 1.00 91.50 111 SER A CA 1
ATOM 927 C C . SER A 1 111 ? 3.811 12.968 5.459 1.00 91.50 111 SER A C 1
ATOM 929 O O . SER A 1 111 ? 4.640 12.224 4.938 1.00 91.50 111 SER A O 1
ATOM 931 N N . GLU A 1 112 ? 3.697 13.072 6.783 1.00 92.69 112 GLU A N 1
ATOM 932 C CA . GLU A 1 112 ? 4.622 12.385 7.693 1.00 92.69 112 GLU A CA 1
ATOM 933 C C . GLU A 1 112 ? 4.190 10.951 8.002 1.00 92.69 112 GLU A C 1
ATOM 935 O O . GLU A 1 112 ? 4.991 10.021 7.901 1.00 92.69 112 GLU A O 1
ATOM 940 N N . ASP A 1 113 ? 2.912 10.761 8.313 1.00 92.94 113 ASP A N 1
ATOM 941 C CA . ASP A 1 113 ? 2.365 9.489 8.768 1.00 92.94 113 ASP A CA 1
ATOM 942 C C . ASP A 1 113 ? 2.122 8.504 7.630 1.00 92.94 113 ASP A C 1
ATOM 944 O O . ASP A 1 113 ? 2.048 7.308 7.894 1.00 92.94 113 ASP A O 1
ATOM 948 N N . VAL A 1 114 ? 2.049 8.974 6.377 1.00 92.81 114 VAL A N 1
ATOM 949 C CA . VAL A 1 114 ? 1.884 8.114 5.195 1.00 92.81 114 VAL A CA 1
ATOM 950 C C . VAL A 1 114 ? 3.078 8.229 4.252 1.00 92.81 114 VAL A C 1
ATOM 952 O O . VAL A 1 114 ? 3.827 7.265 4.089 1.00 92.81 114 VAL A O 1
ATOM 955 N N . LEU A 1 115 ? 3.300 9.395 3.634 1.00 91.06 115 LEU A N 1
ATOM 956 C CA . LEU A 1 115 ? 4.269 9.509 2.533 1.00 91.06 115 LEU A CA 1
ATOM 957 C C . LEU A 1 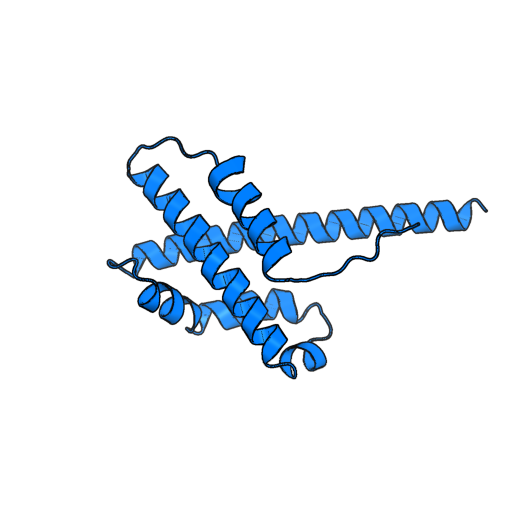115 ? 5.715 9.241 2.975 1.00 91.06 115 LEU A C 1
ATOM 959 O O . LEU A 1 115 ? 6.438 8.505 2.300 1.00 91.06 115 LEU A O 1
ATOM 963 N N . VAL A 1 116 ? 6.143 9.794 4.114 1.00 90.31 116 VAL A N 1
ATOM 964 C CA . VAL A 1 116 ? 7.497 9.563 4.645 1.00 90.31 116 VAL A CA 1
ATOM 965 C C . VAL A 1 116 ? 7.693 8.104 5.064 1.00 90.31 116 VAL A C 1
ATOM 967 O O . VAL A 1 116 ? 8.751 7.537 4.778 1.00 90.31 116 VAL A O 1
ATOM 970 N N . LYS A 1 117 ? 6.696 7.471 5.698 1.00 92.44 117 LYS A N 1
ATOM 971 C CA . LYS A 1 117 ? 6.782 6.055 6.095 1.00 92.44 117 LYS A CA 1
ATOM 972 C C . LYS A 1 117 ? 6.878 5.129 4.877 1.00 92.44 117 LYS A C 1
ATOM 974 O O . LYS A 1 117 ? 7.762 4.277 4.845 1.00 92.44 117 LYS A O 1
ATOM 979 N N . ILE A 1 118 ? 6.064 5.351 3.841 1.00 88.50 118 ILE A N 1
ATOM 980 C CA . ILE A 1 118 ? 6.125 4.577 2.587 1.00 88.50 118 ILE A CA 1
ATOM 981 C C . ILE A 1 118 ? 7.476 4.762 1.893 1.00 88.50 118 ILE A C 1
ATOM 983 O O . ILE A 1 118 ? 8.069 3.788 1.439 1.00 88.50 118 ILE A O 1
ATOM 987 N N . LYS A 1 119 ? 8.011 5.988 1.853 1.00 86.19 119 LYS A N 1
ATOM 988 C CA . LYS A 1 119 ? 9.331 6.247 1.260 1.00 86.19 119 LYS A CA 1
ATOM 989 C C . LYS A 1 119 ? 10.451 5.500 1.990 1.00 86.19 119 LYS A C 1
ATOM 991 O O . LYS A 1 119 ? 11.343 4.957 1.345 1.00 86.19 119 LYS A O 1
ATOM 996 N N . LYS A 1 120 ? 10.414 5.456 3.326 1.00 86.94 120 LYS A N 1
ATOM 997 C CA . LYS A 1 120 ? 11.369 4.664 4.121 1.00 86.94 120 LYS A CA 1
ATOM 998 C C . LYS A 1 120 ? 11.216 3.168 3.843 1.00 86.94 120 LYS A C 1
ATOM 1000 O O . LYS A 1 120 ? 12.211 2.467 3.697 1.00 86.94 120 LYS A O 1
ATOM 1005 N N . LEU A 1 121 ? 9.978 2.689 3.742 1.00 85.50 121 LEU A N 1
ATOM 1006 C CA . LEU A 1 121 ? 9.674 1.295 3.439 1.00 85.50 121 LEU A CA 1
ATOM 1007 C C . LEU A 1 121 ? 10.187 0.879 2.051 1.00 85.50 121 LEU A C 1
ATOM 1009 O O . LEU A 1 121 ? 10.732 -0.215 1.914 1.00 85.50 121 LEU A O 1
ATOM 1013 N N . ASP A 1 122 ? 10.057 1.747 1.049 1.00 78.38 122 ASP A N 1
ATOM 1014 C CA . ASP A 1 122 ? 10.551 1.523 -0.315 1.00 78.38 122 ASP A CA 1
ATOM 1015 C C . ASP A 1 122 ? 12.069 1.292 -0.318 1.00 78.38 122 ASP A C 1
ATOM 1017 O O . ASP A 1 122 ? 12.546 0.264 -0.798 1.00 78.38 122 ASP A O 1
ATOM 1021 N N . GLN A 1 123 ? 12.812 2.172 0.362 1.00 76.50 123 GLN A N 1
ATOM 1022 C CA . GLN A 1 123 ? 14.271 2.085 0.506 1.00 76.50 123 GLN A CA 1
ATOM 1023 C C . GLN A 1 123 ? 14.749 0.808 1.218 1.00 76.50 123 GLN A C 1
ATOM 1025 O O . GLN A 1 123 ? 15.838 0.315 0.929 1.00 76.50 123 GLN A O 1
ATOM 1030 N N . LEU A 1 124 ? 13.962 0.290 2.166 1.00 69.50 124 LEU A N 1
ATOM 1031 C CA . LEU A 1 124 ? 14.294 -0.915 2.933 1.00 69.50 124 LEU A CA 1
ATOM 1032 C C . LEU A 1 124 ? 13.900 -2.205 2.205 1.00 69.50 124 LEU A C 1
ATOM 1034 O O . LEU A 1 124 ? 14.592 -3.214 2.305 1.00 69.50 124 LEU A O 1
ATOM 1038 N N . THR A 1 125 ? 12.770 -2.193 1.496 1.00 62.16 125 THR A N 1
ATOM 1039 C CA . THR A 1 125 ? 12.187 -3.406 0.901 1.00 62.16 125 THR A CA 1
ATOM 1040 C C . THR A 1 125 ? 12.753 -3.689 -0.482 1.00 62.16 125 THR A C 1
ATOM 1042 O O . THR A 1 125 ? 12.939 -4.845 -0.874 1.00 62.16 125 THR A O 1
ATOM 1045 N N . LEU A 1 126 ? 13.050 -2.625 -1.220 1.00 59.31 126 LEU A N 1
ATOM 1046 C CA . LEU A 1 126 ? 13.778 -2.677 -2.465 1.00 59.31 126 LEU A CA 1
ATOM 1047 C C . LEU A 1 126 ? 15.180 -2.172 -2.142 1.00 59.31 126 LEU A C 1
ATOM 1049 O O . LEU A 1 126 ? 15.444 -0.977 -2.210 1.00 59.31 126 LEU A O 1
ATOM 1053 N N . HIS A 1 127 ? 16.096 -3.083 -1.790 1.00 51.53 127 HIS A N 1
ATOM 1054 C CA . HIS A 1 127 ? 17.536 -2.806 -1.824 1.00 51.53 127 HIS A CA 1
ATOM 1055 C C . HIS A 1 127 ? 17.962 -2.546 -3.280 1.00 51.53 127 HIS A C 1
ATOM 1057 O O . HIS A 1 127 ? 18.669 -3.330 -3.912 1.00 51.53 127 HIS A O 1
ATOM 1063 N N . LEU A 1 128 ? 17.484 -1.446 -3.849 1.00 42.78 128 LEU A N 1
ATOM 1064 C CA . LEU A 1 128 ? 18.007 -0.857 -5.055 1.00 42.78 128 LEU A CA 1
ATOM 1065 C C . LEU A 1 128 ? 19.277 -0.157 -4.600 1.00 42.78 128 LEU A C 1
ATOM 1067 O O . LEU A 1 128 ? 19.261 1.006 -4.204 1.00 42.78 128 LEU A O 1
ATOM 1071 N N . ASN A 1 129 ? 20.388 -0.894 -4.624 1.00 35.12 129 ASN A N 1
ATOM 1072 C CA . ASN A 1 129 ? 21.701 -0.275 -4.716 1.00 35.12 129 ASN A CA 1
ATOM 1073 C C . ASN A 1 129 ? 21.713 0.506 -6.031 1.00 35.12 129 ASN A C 1
ATOM 1075 O O . ASN A 1 129 ? 22.129 -0.015 -7.063 1.00 35.12 129 ASN A O 1
ATOM 1079 N N . ILE A 1 130 ? 21.182 1.727 -6.012 1.00 38.19 130 ILE A N 1
ATOM 1080 C CA . ILE A 1 130 ? 21.392 2.687 -7.082 1.00 38.19 130 ILE A CA 1
ATOM 1081 C C . ILE A 1 130 ? 22.879 3.021 -6.979 1.00 38.19 130 ILE A C 1
ATOM 1083 O O . ILE A 1 130 ? 23.296 3.570 -5.954 1.00 38.19 130 ILE A O 1
ATOM 1087 N N . PRO A 1 131 ? 23.707 2.644 -7.966 1.00 31.98 131 PRO A N 1
ATOM 1088 C CA . PRO A 1 131 ? 25.103 3.030 -7.949 1.00 31.98 131 PRO A CA 1
ATOM 1089 C C . PRO A 1 131 ? 25.144 4.555 -7.914 1.00 31.98 131 PRO A C 1
ATOM 1091 O O . PRO A 1 131 ? 24.538 5.212 -8.762 1.00 31.98 131 PRO A O 1
ATOM 1094 N N . SER A 1 132 ? 25.822 5.112 -6.913 1.00 28.55 132 SER A N 1
ATOM 1095 C CA . SER A 1 132 ? 26.144 6.534 -6.889 1.00 28.55 132 SER A CA 1
ATOM 1096 C C . SER A 1 132 ? 26.906 6.850 -8.172 1.00 28.55 132 SER A C 1
ATOM 1098 O O . SER A 1 132 ? 28.014 6.348 -8.360 1.00 28.55 132 SER A O 1
ATOM 1100 N N . ALA A 1 133 ? 26.310 7.640 -9.065 1.00 38.03 133 ALA A N 1
ATOM 1101 C CA . ALA A 1 133 ? 27.012 8.137 -10.238 1.00 38.03 133 ALA A CA 1
ATOM 1102 C C . ALA A 1 133 ? 28.185 8.998 -9.744 1.00 38.03 133 ALA A C 1
ATOM 1104 O O . ALA A 1 133 ? 27.968 9.994 -9.055 1.00 38.03 133 ALA A O 1
ATOM 1105 N N . SER A 1 134 ? 29.406 8.526 -10.003 1.00 32.47 134 SER A N 1
ATOM 1106 C CA . SER A 1 134 ? 30.651 9.281 -9.814 1.00 32.47 134 SER A CA 1
ATOM 1107 C C . SER A 1 134 ? 30.930 10.131 -11.044 1.00 32.47 134 SER A C 1
ATOM 1109 O O . SER A 1 134 ? 30.584 9.661 -12.153 1.00 32.47 134 SER A O 1
#

Radius of gyration: 17.62 Å; chains: 1; bounding box: 46×36×47 Å

Foldseek 3Di:
DVVVVVVVVVVVVVVVVVVVVVVVVVVVVLLVLLVVLVVPDPDPDLVSLLVSCVDPVVVVVVCVVQVVPPNPVQVVDPLSVVLVSVLSSQLSSLSNVVVVCVVVVHDDDCCVSHVVSSVVSCCVSPVPPPPDDD

Organism: NCBI:txid1433469

pLDDT: mean 75.4, std 14.72, range [28.55, 94.69]

Sequence (134 aa):
MDSVSKEFKILYQKAHEYFDNFQYTFNKDMTTLAKDFLVKNCDLSDNNIEQFIADKVWQLKLSKYLDASNFSKFKKSQSSLKSLKNFITESLKIYVEYLISIHNQEKPSYSEDVLVKIKKLDQLTLHLNIPSAS